Protein AF-A0AAI9R774-F1 (afdb_monomer)

Nearest PDB structures (foldseek):
  4rgy-assembly1_B-2  TM=3.260E-01  e=3.458E+00  uncultured bacterium FLS12
  4rgy-assembly1_A-2  TM=2.760E-01  e=2.677E+00  uncultured bacterium FLS12
  7pit-assembly1_9  TM=3.285E-01  e=6.553E+00  Mycoplasmoides pneumoniae M129

Sequence (163 aa):
MNLLRSKVPSTPSSSDDDDVSGKSRGSVTRPKRRRSKPLKVSNQIPPSRREEIEKALEGNHGTPARWSRKDGPKYHRFLRKRISPGTIRQLEYDLIDVEIGESWPIPITVVHGARPGPVVTLLGAIHGNELVGPLALTYLSGPNFIGEDKAIDPAAMAGTIRI

Foldseek 3Di:
DDDDDDDDDDDDDDYDDDDDDDDDDDDDDDDPPPPPPDDPDVPDDDPVVVVVVVVVVVPDDPDDPQQDQVVFFDWDADPNDTDDQQDKDKDWDFPDDDPDDDTDTDIKIKQHARGADEEEEADDPPDVPRVPRVVVVVVCPDPQAEDPPHVRGRDPDHGMYMD

Secondary structure (DSSP, 8-state):
---------PPP-------------PPP--------PPP--TTPPPHHHHHHHHHHHHT---S-GGGSGGG----EEETTEEE-TTEEEEEEEESS--SSS---EEEEEEEE-SEEEEEEE----SSTT-THHHHHHHHHTSTTTBSTTSTB-TTT-EEEEE-

pLDDT: mean 78.33, std 21.51, range [31.25, 97.5]

Mean predicted aligned error: 16.09 Å

Structure (mmCIF, N/CA/C/O backbone):
data_AF-A0AAI9R774-F1
#
_entry.id   AF-A0AAI9R774-F1
#
loop_
_atom_site.group_PDB
_atom_site.id
_atom_site.type_symbol
_atom_site.label_atom_id
_atom_site.label_alt_id
_atom_site.label_comp_id
_atom_site.label_asym_id
_atom_site.label_entity_id
_atom_site.label_seq_id
_atom_site.pdbx_PDB_ins_code
_atom_site.Cartn_x
_atom_site.Cartn_y
_atom_site.Cartn_z
_atom_site.occupancy
_atom_site.B_iso_or_equiv
_atom_site.auth_seq_id
_atom_site.auth_comp_id
_atom_site.auth_asym_id
_atom_site.auth_atom_id
_atom_site.pdbx_PDB_model_num
ATOM 1 N N . MET A 1 1 ? 18.203 24.285 64.310 1.00 38.59 1 MET A N 1
ATOM 2 C CA . MET A 1 1 ? 19.260 25.200 63.817 1.00 38.59 1 MET A CA 1
ATOM 3 C C . MET A 1 1 ? 18.640 26.570 63.572 1.00 38.59 1 MET A C 1
ATOM 5 O O . MET A 1 1 ? 17.432 26.637 63.391 1.00 38.59 1 MET A O 1
ATOM 9 N N . ASN A 1 2 ? 19.442 27.633 63.596 1.00 34.97 2 ASN A N 1
ATOM 10 C CA . ASN A 1 2 ? 19.062 28.999 63.198 1.00 34.97 2 ASN A CA 1
ATOM 11 C C . ASN A 1 2 ? 19.896 29.393 61.949 1.00 34.97 2 ASN A C 1
ATOM 13 O O . ASN A 1 2 ? 20.687 28.550 61.527 1.00 34.97 2 ASN A O 1
ATOM 17 N N . LEU A 1 3 ? 19.792 30.640 61.441 1.00 37.22 3 LEU A N 1
ATOM 18 C CA . LEU A 1 3 ? 20.420 31.191 60.201 1.00 37.22 3 LEU A CA 1
ATOM 19 C C . LEU A 1 3 ? 19.576 30.926 58.922 1.00 37.22 3 LEU A C 1
ATOM 21 O O . LEU A 1 3 ? 19.126 29.804 58.733 1.00 37.22 3 LEU A O 1
ATOM 25 N N . LEU A 1 4 ? 19.309 31.873 58.000 1.00 40.25 4 LEU A N 1
ATOM 26 C CA . LEU A 1 4 ? 19.686 33.298 57.867 1.00 40.25 4 LEU A CA 1
ATOM 27 C C . LEU A 1 4 ? 18.579 34.151 57.187 1.00 40.25 4 LEU A C 1
ATOM 29 O O . LEU A 1 4 ? 17.844 33.670 56.332 1.00 40.25 4 LEU A O 1
ATOM 33 N N . ARG A 1 5 ? 18.555 35.446 57.558 1.00 38.38 5 ARG A N 1
ATOM 34 C CA . ARG A 1 5 ? 18.303 36.682 56.758 1.00 38.38 5 ARG A CA 1
ATOM 35 C C . ARG A 1 5 ? 18.044 36.523 55.235 1.00 38.38 5 ARG A C 1
ATOM 37 O O . ARG A 1 5 ? 18.720 35.754 54.573 1.00 38.38 5 ARG A O 1
ATOM 44 N N . SER A 1 6 ? 17.253 37.389 54.582 1.00 34.50 6 SER A N 1
ATOM 45 C CA . SER A 1 6 ? 17.319 38.868 54.675 1.00 34.50 6 SER A CA 1
ATOM 46 C C . SER A 1 6 ? 16.030 39.617 54.239 1.00 34.50 6 SER A C 1
ATOM 48 O O . SER A 1 6 ? 14.984 39.008 54.044 1.00 34.50 6 SER A O 1
ATOM 50 N N . LYS A 1 7 ? 16.097 40.959 54.152 1.00 40.38 7 LYS A N 1
ATOM 51 C CA . LYS A 1 7 ? 14.988 41.909 53.914 1.00 40.38 7 LYS A CA 1
ATOM 52 C C . LYS A 1 7 ? 15.353 42.862 52.764 1.00 40.38 7 LYS A C 1
ATOM 54 O O . LYS A 1 7 ? 16.491 43.318 52.707 1.00 40.38 7 LYS A O 1
ATOM 59 N N . VAL A 1 8 ? 14.385 43.209 51.915 1.00 42.25 8 VAL A N 1
ATOM 60 C CA . VAL A 1 8 ? 14.486 44.203 50.819 1.00 42.25 8 VAL A CA 1
ATOM 61 C C . VAL A 1 8 ? 13.280 45.172 50.876 1.00 42.25 8 VAL A C 1
ATOM 63 O O . VAL A 1 8 ? 12.333 44.878 51.611 1.00 42.25 8 VAL A O 1
ATOM 66 N N . PRO A 1 9 ? 13.356 46.391 50.296 1.00 41.78 9 PRO A N 1
ATOM 67 C CA . PRO A 1 9 ? 13.099 47.572 51.126 1.00 41.78 9 PRO A CA 1
ATOM 68 C C . PRO A 1 9 ? 11.899 48.445 50.725 1.00 41.78 9 PRO A C 1
ATOM 70 O O . PRO A 1 9 ? 11.406 48.416 49.603 1.00 41.78 9 PRO A O 1
ATOM 73 N N . SER A 1 10 ? 11.488 49.285 51.676 1.00 34.09 10 SER A N 1
ATOM 74 C CA . SER A 1 10 ? 10.583 50.426 51.504 1.00 34.09 10 SER A CA 1
ATOM 75 C C . SER A 1 10 ? 11.321 51.663 50.980 1.00 34.09 10 SER A C 1
ATOM 77 O O . SER A 1 10 ? 12.446 51.927 51.409 1.00 34.09 10 SER A O 1
ATOM 79 N N . THR A 1 11 ? 10.672 52.463 50.134 1.00 41.81 11 THR A N 1
ATOM 80 C CA . THR A 1 11 ? 11.164 53.782 49.695 1.00 41.81 11 THR A CA 1
ATOM 81 C C . THR A 1 11 ? 10.803 54.915 50.687 1.00 41.81 11 THR A C 1
ATOM 83 O O . THR A 1 11 ? 9.788 54.789 51.374 1.00 41.81 11 THR A O 1
ATOM 86 N N . PRO A 1 12 ? 11.587 56.015 50.759 1.00 41.91 12 PRO A N 1
ATOM 87 C CA . PRO A 1 12 ? 11.268 57.254 51.513 1.00 41.91 12 PRO A CA 1
ATOM 88 C C . PRO A 1 12 ? 10.061 57.997 50.868 1.00 41.91 12 PRO A C 1
ATOM 90 O O . PRO A 1 12 ? 9.741 57.695 49.720 1.00 41.91 12 PRO A O 1
ATOM 93 N N . SER A 1 13 ? 9.234 58.851 51.502 1.00 31.27 13 SER A N 1
ATOM 94 C CA . SER A 1 13 ? 9.444 60.075 52.326 1.00 31.27 13 SER A CA 1
ATOM 95 C C . SER A 1 13 ? 10.224 61.193 51.601 1.00 31.27 13 SER A C 1
ATOM 97 O O . SER A 1 13 ? 11.224 60.893 50.964 1.00 31.27 13 SER A O 1
ATOM 99 N N . SER A 1 14 ? 9.874 62.483 51.658 1.00 33.69 14 SER A N 1
ATOM 100 C CA . SER A 1 14 ? 8.844 63.239 52.407 1.00 33.69 14 SER A CA 1
ATOM 101 C C . SER A 1 14 ? 8.349 64.426 51.524 1.00 33.69 14 SER A C 1
ATOM 103 O O . SER A 1 14 ? 9.023 64.744 50.550 1.00 33.69 14 SER A O 1
ATOM 105 N N . SER A 1 15 ? 7.084 64.865 51.616 1.00 33.03 15 SER A N 1
ATOM 106 C CA . SER A 1 15 ? 6.576 66.042 52.373 1.00 33.03 15 SER A CA 1
ATOM 107 C C . SER A 1 15 ? 6.692 67.399 51.627 1.00 33.03 15 SER A C 1
ATOM 109 O O . SER A 1 15 ? 7.508 67.495 50.712 1.00 33.03 15 SER A O 1
ATOM 111 N N . ASP A 1 16 ? 5.862 68.420 51.906 1.00 33.62 16 ASP A N 1
ATOM 112 C CA . ASP A 1 16 ? 4.742 68.507 52.875 1.00 33.62 16 ASP A CA 1
ATOM 113 C C . ASP A 1 16 ? 3.345 68.476 52.180 1.00 33.62 16 ASP A C 1
ATOM 115 O O . ASP A 1 16 ? 2.988 67.375 51.752 1.00 33.62 16 ASP A O 1
ATOM 119 N N . ASP A 1 17 ? 2.461 69.481 52.008 1.00 34.50 17 ASP A N 1
ATOM 120 C CA . ASP A 1 17 ? 2.357 70.910 52.392 1.00 34.50 17 ASP A CA 1
ATOM 121 C C . ASP A 1 17 ? 0.844 71.337 52.438 1.00 34.50 17 ASP A C 1
ATOM 123 O O . ASP A 1 17 ? 0.074 70.916 51.574 1.00 34.50 17 ASP A O 1
ATOM 127 N N . ASP A 1 18 ? 0.449 72.204 53.392 1.00 34.03 18 ASP A N 1
ATOM 128 C CA . ASP A 1 18 ? -0.774 73.063 53.496 1.00 34.03 18 ASP A CA 1
ATOM 129 C C . ASP A 1 18 ? -2.248 72.524 53.466 1.00 34.03 18 ASP A C 1
ATOM 131 O O . ASP A 1 18 ? -2.554 71.369 53.176 1.00 34.03 18 ASP A O 1
ATOM 135 N N . ASP A 1 19 ? -3.181 73.401 53.893 1.00 33.06 19 ASP A N 1
ATOM 136 C CA . ASP A 1 19 ? -4.496 73.114 54.527 1.00 33.06 19 ASP A CA 1
ATOM 137 C C . ASP A 1 19 ? -5.728 73.730 53.776 1.00 33.06 19 ASP A C 1
ATOM 139 O O . ASP A 1 19 ? -5.609 74.290 52.687 1.00 33.06 19 ASP A O 1
ATOM 143 N N . VAL A 1 20 ? -6.914 73.691 54.414 1.00 35.03 20 VAL A N 1
ATOM 144 C CA . VAL A 1 20 ? -8.174 74.453 54.211 1.00 35.03 20 VAL A CA 1
ATOM 145 C C . VAL A 1 20 ? -9.394 73.672 53.678 1.00 35.03 20 VAL A C 1
ATOM 147 O O . VAL A 1 20 ? -9.407 73.006 52.646 1.00 35.03 20 VAL A O 1
ATOM 150 N N . SER A 1 21 ? -10.502 73.830 54.413 1.00 31.25 21 SER A N 1
ATOM 151 C CA . SER A 1 21 ? -11.830 73.232 54.203 1.00 31.25 21 SER A CA 1
ATOM 152 C C . SER A 1 21 ? -12.614 73.755 52.983 1.00 31.25 21 SER A C 1
ATOM 154 O O . SER A 1 21 ? -12.573 74.952 52.700 1.00 31.25 21 SER A O 1
ATOM 156 N N . GLY A 1 22 ? -13.496 72.939 52.378 1.00 31.97 22 GLY A N 1
ATOM 157 C CA . GLY A 1 22 ? -14.449 73.451 51.372 1.00 31.97 22 GLY A CA 1
ATOM 158 C C . GLY A 1 22 ? -15.584 72.514 50.920 1.00 31.97 22 GLY A C 1
ATOM 159 O O . GLY A 1 22 ? -15.380 71.581 50.154 1.00 31.97 22 GLY A O 1
ATOM 160 N N . LYS A 1 23 ? -16.819 72.824 51.334 1.00 33.59 23 LYS A N 1
ATOM 161 C CA . LYS A 1 23 ? -18.103 72.205 50.931 1.00 33.59 23 LYS A CA 1
ATOM 162 C C . LYS A 1 23 ? -18.274 71.851 49.432 1.00 33.59 23 LYS A C 1
ATOM 164 O O . LYS A 1 23 ? -18.269 72.725 48.573 1.00 33.59 23 LYS A O 1
ATOM 169 N N . SER A 1 24 ? -18.658 70.593 49.187 1.00 41.69 24 SER A N 1
ATOM 170 C CA . SER A 1 24 ? -19.701 70.126 48.243 1.00 41.69 24 SER A CA 1
ATOM 171 C C . SER A 1 24 ? -19.893 70.806 46.868 1.00 41.69 24 SER A C 1
ATOM 173 O O . SER A 1 24 ? -20.444 71.904 46.779 1.00 41.69 24 SER A O 1
ATOM 175 N N . ARG A 1 25 ? -19.708 70.030 45.789 1.00 36.28 25 ARG A N 1
ATOM 176 C CA . ARG A 1 25 ? -20.475 70.121 44.523 1.00 36.28 25 ARG A CA 1
ATOM 177 C C . ARG A 1 25 ? -20.615 68.720 43.909 1.00 36.28 25 ARG A C 1
ATOM 179 O O . ARG A 1 25 ? -19.686 67.923 43.977 1.00 36.28 25 ARG A O 1
ATOM 186 N N . GLY A 1 26 ? -21.800 68.394 43.389 1.00 44.69 26 GLY A N 1
ATOM 187 C CA . GLY A 1 26 ? -22.157 67.026 42.989 1.00 44.69 26 GLY A CA 1
ATOM 188 C C . GLY A 1 26 ? -21.531 66.577 41.666 1.00 44.69 26 GLY A C 1
ATOM 189 O O . GLY A 1 26 ? -21.509 67.332 40.695 1.00 44.69 26 GLY A O 1
ATOM 190 N N . SER A 1 27 ? -21.067 65.326 41.602 1.00 40.66 27 SER A N 1
ATOM 191 C CA . SER A 1 27 ? -20.546 64.706 40.381 1.00 40.66 27 SER A CA 1
ATOM 192 C C . SER A 1 27 ? -21.654 63.970 39.616 1.00 40.66 27 SER A C 1
ATOM 194 O O . SER A 1 27 ? -22.273 63.028 40.109 1.00 40.66 27 SER A O 1
ATOM 196 N N . VAL A 1 28 ? -21.916 64.399 38.377 1.00 47.16 28 VAL A N 1
ATOM 197 C CA . VAL A 1 28 ? -22.966 63.811 37.529 1.00 47.16 28 VAL A CA 1
ATOM 198 C C . VAL A 1 28 ? -22.573 62.393 37.101 1.00 47.16 28 VAL A C 1
ATOM 200 O O . VAL A 1 28 ? -21.574 62.183 36.407 1.00 47.16 28 VAL A O 1
ATOM 203 N N . THR A 1 29 ? -23.384 61.406 37.476 1.00 54.59 29 THR A N 1
ATOM 204 C CA . THR A 1 29 ? -23.160 59.980 37.202 1.00 54.59 29 THR A CA 1
ATOM 205 C C . THR A 1 29 ? -23.384 59.629 35.727 1.00 54.59 29 THR A C 1
ATOM 207 O O . THR A 1 29 ? -24.429 59.117 35.331 1.00 54.59 29 THR A O 1
ATOM 210 N N . ARG A 1 30 ? -22.367 59.850 34.880 1.00 57.62 30 ARG A N 1
ATOM 211 C CA . ARG A 1 30 ?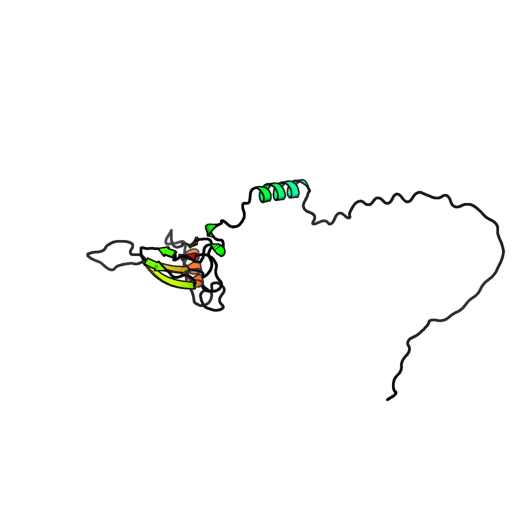 -22.366 59.360 33.486 1.00 57.62 30 ARG A CA 1
ATOM 212 C C . ARG A 1 30 ? -22.524 57.825 33.475 1.00 57.62 30 ARG A C 1
ATOM 214 O O . ARG A 1 30 ? -21.622 57.135 33.961 1.00 57.62 30 ARG A O 1
ATOM 221 N N . PRO A 1 31 ? -23.598 57.255 32.894 1.00 52.91 31 PRO A N 1
ATOM 222 C CA . PRO A 1 31 ? -23.783 55.809 32.869 1.00 52.91 31 PRO A CA 1
ATOM 223 C C . PRO A 1 31 ? -22.711 55.152 31.990 1.00 52.91 31 PRO A C 1
ATOM 225 O O . PRO A 1 31 ? -22.645 55.379 30.778 1.00 52.91 31 PRO A O 1
ATOM 228 N N . LYS A 1 32 ? -21.862 54.311 32.596 1.00 58.31 32 LYS A N 1
ATOM 229 C CA . LYS A 1 32 ? -20.832 53.536 31.887 1.00 58.31 32 LYS A CA 1
ATOM 230 C C . LYS A 1 32 ? -21.495 52.506 30.963 1.00 58.31 32 LYS A C 1
ATOM 232 O O . LYS A 1 32 ? -21.692 51.357 31.355 1.00 58.31 32 LYS A O 1
ATOM 237 N N . ARG A 1 33 ? -21.796 52.887 29.713 1.00 59.09 33 ARG A N 1
ATOM 238 C CA . ARG A 1 33 ? -22.199 51.953 28.641 1.00 59.09 33 ARG A CA 1
ATOM 239 C C . ARG A 1 33 ? -21.046 50.980 28.358 1.00 59.09 33 ARG A C 1
ATOM 241 O O . ARG A 1 33 ? -20.248 51.215 27.452 1.00 59.09 33 ARG A O 1
ATOM 248 N N . ARG A 1 34 ? -20.965 49.880 29.119 1.00 61.25 34 ARG A N 1
ATOM 249 C CA . ARG A 1 34 ? -20.076 48.739 28.849 1.00 61.25 34 ARG A CA 1
ATOM 250 C C . ARG A 1 34 ? -20.490 48.112 27.515 1.00 61.25 34 ARG A C 1
ATOM 252 O O . ARG A 1 34 ? -21.283 47.179 27.476 1.00 61.25 34 ARG A O 1
ATOM 259 N N . ARG A 1 35 ? -19.968 48.640 26.405 1.00 61.16 35 ARG A N 1
ATOM 260 C CA . ARG A 1 35 ? -20.062 48.010 25.083 1.00 61.16 35 ARG A CA 1
ATOM 261 C C . ARG A 1 35 ? -19.166 46.772 25.082 1.00 61.16 35 ARG A C 1
ATOM 263 O O . ARG A 1 35 ? -18.051 46.819 24.577 1.00 61.16 35 ARG A O 1
ATOM 270 N N . SER A 1 36 ? -19.668 45.672 25.636 1.00 62.31 36 SER A N 1
ATOM 271 C CA . SER A 1 36 ? -19.071 44.335 25.569 1.00 62.31 36 SER A CA 1
ATOM 272 C C . SER A 1 36 ? -19.175 43.754 24.153 1.00 62.31 36 SER A C 1
ATOM 274 O O . SER A 1 36 ? -19.761 42.696 23.937 1.00 62.31 36 SER A O 1
ATOM 276 N N . LYS A 1 37 ? -18.629 44.468 23.163 1.00 64.06 37 LYS A N 1
ATOM 277 C CA . LYS A 1 37 ? -18.315 43.867 21.869 1.00 64.06 37 LYS A CA 1
ATOM 278 C C . LYS A 1 37 ? -17.073 42.995 22.090 1.00 64.06 37 LYS A C 1
ATOM 280 O O . LYS A 1 37 ? -16.081 43.538 22.581 1.00 64.06 37 LYS A O 1
ATOM 285 N N . PRO A 1 38 ? -17.107 41.686 21.785 1.00 67.50 38 PRO A N 1
ATOM 286 C CA . PRO A 1 38 ? -15.919 40.852 21.907 1.00 67.50 38 PRO A CA 1
ATOM 287 C C . PRO A 1 38 ? -14.807 41.410 21.014 1.00 67.50 38 PRO A C 1
ATOM 289 O O . PRO A 1 38 ? -15.073 41.936 19.928 1.00 67.50 38 PRO A O 1
ATOM 292 N N . LEU A 1 39 ? -13.564 41.320 21.489 1.00 66.31 39 LEU A N 1
ATOM 293 C CA . LEU A 1 39 ? -12.395 41.762 20.734 1.00 66.31 39 LEU A CA 1
ATOM 294 C C . LEU A 1 39 ? -12.335 41.000 19.404 1.00 66.31 39 LEU A C 1
ATOM 296 O O . LEU A 1 39 ? -12.321 39.768 19.386 1.00 66.31 39 LEU A O 1
ATOM 300 N N . LYS A 1 40 ? -12.300 41.738 18.288 1.00 62.38 40 LYS A N 1
ATOM 301 C CA . LYS A 1 40 ? -12.081 41.162 16.958 1.00 62.38 40 LYS A CA 1
ATOM 302 C C . LYS A 1 40 ? -10.635 40.680 16.855 1.00 62.38 40 LYS A C 1
ATOM 304 O O . LYS A 1 40 ? -9.762 41.423 16.420 1.00 62.38 40 LYS A O 1
ATOM 309 N N . VAL A 1 41 ? -10.392 39.435 17.252 1.00 71.25 41 VAL A N 1
ATOM 310 C CA . VAL A 1 41 ? -9.146 38.733 16.928 1.00 71.25 41 VAL A CA 1
ATOM 311 C C . VAL A 1 41 ? -9.117 38.532 15.411 1.00 71.25 41 VAL A C 1
ATOM 313 O O . VAL A 1 41 ? -10.051 37.955 14.853 1.00 71.25 41 VAL A O 1
ATOM 316 N N . SER A 1 42 ? -8.065 39.020 14.751 1.00 59.38 42 SER A N 1
ATOM 317 C CA . SER A 1 42 ? -7.906 39.034 13.284 1.00 59.38 42 SER A CA 1
ATOM 318 C C . SER A 1 42 ? -8.088 37.665 12.628 1.00 59.38 42 SER A C 1
ATOM 320 O O . SER A 1 42 ? -8.565 37.576 11.503 1.00 59.38 42 SER A O 1
ATOM 322 N N . ASN A 1 43 ? -7.742 36.604 13.355 1.00 71.69 43 ASN A N 1
ATOM 323 C CA . ASN A 1 43 ? -7.691 35.235 12.853 1.00 71.69 43 ASN A CA 1
ATOM 324 C C . ASN A 1 43 ? -9.018 34.473 13.070 1.00 71.69 43 ASN A C 1
ATOM 326 O O . ASN A 1 43 ? -9.060 33.254 12.923 1.00 71.69 43 ASN A O 1
ATOM 330 N N . GLN A 1 44 ? -10.107 35.154 13.452 1.00 74.31 44 GLN A N 1
ATOM 331 C CA . GLN A 1 44 ? -11.421 34.516 13.549 1.00 74.31 44 GLN A CA 1
ATOM 332 C C . GLN A 1 44 ? -12.013 34.227 12.166 1.00 74.31 44 GLN A C 1
ATOM 334 O O . GLN A 1 44 ? -12.285 35.140 11.389 1.00 74.31 44 GLN A O 1
ATOM 339 N N . ILE A 1 45 ? -12.323 32.952 11.924 1.00 80.00 45 ILE A N 1
ATOM 340 C CA . ILE A 1 45 ? -13.109 32.491 10.772 1.00 80.00 45 ILE A CA 1
ATOM 341 C C . ILE A 1 45 ? -14.437 33.287 10.706 1.00 80.00 45 ILE A C 1
ATOM 343 O O . ILE A 1 45 ? -15.113 33.388 11.741 1.00 80.00 45 ILE A O 1
ATOM 347 N N . PRO A 1 46 ? -14.828 33.861 9.547 1.00 85.94 46 PRO A N 1
ATOM 348 C CA . PRO A 1 46 ? -16.110 34.557 9.371 1.00 85.94 46 PRO A CA 1
ATOM 349 C C . PRO A 1 46 ? -17.322 33.661 9.682 1.00 85.94 46 PRO A C 1
ATOM 351 O O . PRO A 1 46 ? -17.219 32.454 9.479 1.00 85.94 46 PRO A O 1
ATOM 354 N N . PRO A 1 47 ? -18.467 34.207 10.140 1.00 82.88 47 PRO A N 1
ATOM 355 C CA . PRO A 1 47 ? -19.626 33.406 10.559 1.00 82.88 47 PRO A CA 1
ATOM 356 C C . PRO A 1 47 ? -20.143 32.470 9.457 1.00 82.88 47 PRO A C 1
ATOM 358 O O . PRO A 1 47 ? -20.234 31.273 9.697 1.00 82.88 47 PRO A O 1
ATOM 361 N N . SER A 1 48 ? -20.299 32.964 8.225 1.00 84.06 48 SER A N 1
ATOM 362 C CA . SER A 1 48 ? -20.701 32.153 7.064 1.00 84.06 48 SER A CA 1
ATOM 363 C C . SER A 1 48 ? -19.788 30.949 6.806 1.00 84.06 48 SER A C 1
ATOM 365 O O . SER A 1 48 ? -20.257 29.878 6.441 1.00 84.06 48 SER A O 1
ATOM 367 N N . ARG A 1 49 ? -18.478 31.090 7.047 1.00 82.94 49 ARG A N 1
ATOM 368 C CA . ARG A 1 49 ? -17.513 29.988 6.917 1.00 82.94 49 ARG A CA 1
ATOM 369 C C . ARG A 1 49 ? -17.528 29.039 8.124 1.00 82.94 49 ARG A C 1
ATOM 371 O O . ARG A 1 49 ? -17.036 27.924 8.016 1.00 82.94 49 ARG A O 1
ATOM 378 N N . ARG A 1 50 ? -18.092 29.440 9.270 1.00 84.81 50 ARG A N 1
ATOM 379 C CA . ARG A 1 50 ? -18.395 28.513 10.378 1.00 84.81 50 ARG A CA 1
ATOM 380 C C . ARG A 1 50 ? -19.628 27.685 10.041 1.00 84.81 50 ARG A C 1
ATOM 382 O O . ARG A 1 50 ? -19.545 26.473 10.133 1.00 84.81 50 ARG A O 1
ATOM 389 N N . GLU A 1 51 ? -20.692 28.330 9.566 1.00 86.25 51 GLU A N 1
ATOM 390 C CA . GLU A 1 51 ? -21.929 27.684 9.097 1.00 86.25 51 GLU A CA 1
ATOM 391 C C . GLU A 1 51 ? -21.642 26.671 7.967 1.00 86.25 51 GLU A C 1
ATOM 393 O O . GLU A 1 51 ? -22.162 25.559 7.972 1.00 86.25 51 GLU A O 1
ATOM 398 N N . GLU A 1 52 ? -20.745 27.012 7.034 1.00 85.56 52 GLU A N 1
ATOM 399 C CA . GLU A 1 52 ? -20.248 26.109 5.985 1.00 85.56 52 GLU A CA 1
ATOM 400 C C . GLU A 1 52 ? -19.491 24.891 6.550 1.00 85.56 52 GLU A C 1
ATOM 402 O O . GLU A 1 52 ? -19.747 23.760 6.136 1.00 85.56 52 GLU A O 1
ATOM 407 N N . ILE A 1 53 ? -18.586 25.100 7.517 1.00 80.94 53 ILE A N 1
ATOM 408 C CA . ILE A 1 53 ? -17.825 24.023 8.176 1.00 80.94 53 ILE A CA 1
ATOM 409 C C . ILE A 1 53 ? -18.742 23.127 9.021 1.00 80.94 53 ILE A C 1
ATOM 411 O O . ILE A 1 53 ? -18.576 21.911 9.015 1.00 80.94 53 ILE A O 1
ATOM 415 N N . GLU A 1 54 ? -19.707 23.709 9.729 1.00 83.44 54 GLU A N 1
ATOM 416 C CA . GLU A 1 54 ? -20.681 23.009 10.570 1.00 83.44 54 GLU A CA 1
ATOM 417 C C . GLU A 1 54 ? -21.579 22.109 9.712 1.00 83.44 54 GLU A C 1
ATOM 419 O O . GLU A 1 54 ? -21.607 20.897 9.917 1.00 83.44 54 GLU A O 1
ATOM 424 N N . LYS A 1 55 ? -22.165 22.656 8.640 1.00 87.06 55 LYS A N 1
ATOM 425 C CA . LYS A 1 55 ? -22.950 21.899 7.652 1.00 87.06 55 LYS A CA 1
ATOM 426 C C . LYS A 1 55 ? -22.145 20.799 6.944 1.00 87.06 55 LYS A C 1
ATOM 428 O O . LYS A 1 55 ? -22.680 19.737 6.630 1.00 87.06 55 LYS A O 1
ATOM 433 N N . ALA A 1 56 ? -20.856 21.028 6.6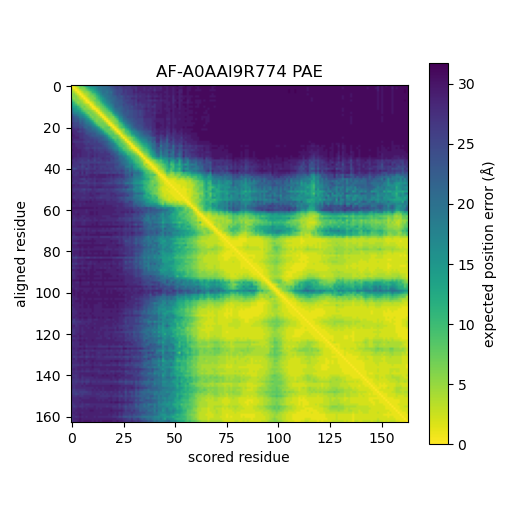79 1.00 79.31 56 ALA A N 1
ATOM 434 C CA . ALA A 1 56 ? -19.970 20.001 6.127 1.00 79.31 56 ALA A CA 1
ATOM 435 C C . ALA A 1 56 ? -19.639 18.894 7.150 1.00 79.31 56 ALA A C 1
ATOM 437 O O . ALA A 1 56 ? -19.460 17.736 6.770 1.00 79.31 56 ALA A O 1
ATOM 438 N N . LEU A 1 57 ? -19.585 19.231 8.443 1.00 76.25 57 LEU A N 1
ATOM 439 C CA . LEU A 1 57 ? -19.334 18.290 9.533 1.00 76.25 57 LEU A CA 1
ATOM 440 C C . LEU A 1 57 ? -20.564 17.420 9.842 1.00 76.25 57 LEU A C 1
ATOM 442 O O . LEU A 1 57 ? -20.399 16.225 10.077 1.00 76.25 57 LEU A O 1
ATOM 446 N N . GLU A 1 58 ? -21.779 17.976 9.772 1.00 78.44 58 GLU A N 1
ATOM 447 C CA . GLU A 1 58 ? -23.050 17.242 9.930 1.00 78.44 58 GLU A CA 1
ATOM 448 C C . GLU A 1 58 ? -23.178 16.061 8.951 1.00 78.44 58 GLU A C 1
ATOM 450 O O . GLU A 1 58 ? -23.636 14.979 9.322 1.00 78.44 58 GLU A O 1
ATOM 455 N N . GLY A 1 59 ? -22.736 16.247 7.703 1.00 68.81 59 GLY A N 1
ATOM 456 C CA . GLY A 1 59 ? -22.735 15.195 6.682 1.00 68.81 59 GLY A CA 1
ATOM 457 C C . GLY A 1 59 ? -21.641 14.134 6.862 1.00 68.81 59 GLY A C 1
ATOM 458 O O . GLY A 1 59 ? -21.729 13.058 6.271 1.00 68.81 59 GLY A O 1
ATOM 459 N N . ASN A 1 60 ? -20.609 14.397 7.668 1.00 66.62 60 ASN A N 1
ATOM 460 C CA . ASN A 1 60 ? -19.443 13.526 7.769 1.00 66.62 60 ASN A CA 1
ATOM 461 C C . ASN A 1 60 ? -19.661 12.391 8.782 1.00 66.62 60 ASN A C 1
ATOM 463 O O . ASN A 1 60 ? -19.252 12.465 9.945 1.00 66.62 60 ASN A O 1
ATOM 467 N N . HIS A 1 61 ? -20.278 11.305 8.312 1.00 63.31 61 HIS A N 1
ATOM 468 C CA . HIS A 1 61 ? -20.422 10.063 9.071 1.00 63.31 61 HIS A CA 1
ATOM 469 C C . HIS A 1 61 ? -19.060 9.608 9.6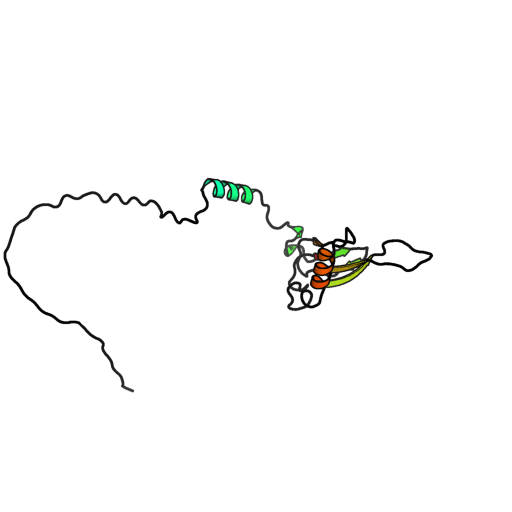30 1.00 63.31 61 HIS A C 1
ATOM 471 O O . HIS A 1 61 ? -18.078 9.495 8.893 1.00 63.31 61 HIS A O 1
ATOM 477 N N . GLY A 1 62 ? -18.997 9.338 10.938 1.00 73.75 62 GLY A N 1
ATOM 478 C CA . GLY A 1 62 ? -17.760 8.918 11.603 1.00 73.75 62 GLY A CA 1
ATOM 479 C C . GLY A 1 62 ? -17.202 7.586 11.082 1.00 73.75 62 GLY A C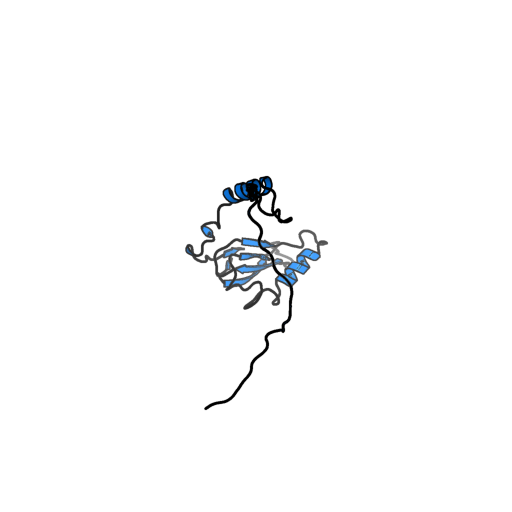 1
ATOM 480 O O . GLY A 1 62 ? -17.870 6.861 10.345 1.00 73.75 62 GLY A O 1
ATOM 481 N N . THR A 1 63 ? -15.973 7.255 11.501 1.00 77.00 63 THR A N 1
ATOM 482 C CA . THR A 1 63 ? -15.210 6.059 11.093 1.00 77.00 63 THR A CA 1
ATOM 483 C C . THR A 1 63 ? -16.104 4.829 10.852 1.00 77.00 63 THR A C 1
ATOM 485 O O . THR A 1 63 ? -16.654 4.296 11.821 1.00 77.00 63 THR A O 1
ATOM 488 N N . PRO A 1 64 ? -16.241 4.355 9.593 1.00 84.00 64 PRO A N 1
ATOM 489 C CA . PRO A 1 64 ? -17.121 3.250 9.225 1.00 84.00 64 PRO A CA 1
ATOM 490 C C . PRO A 1 64 ? -17.015 2.040 10.154 1.00 84.00 64 PRO A C 1
ATOM 492 O O . PRO A 1 64 ? -15.914 1.628 10.514 1.00 84.00 64 PRO A O 1
ATOM 495 N N . ALA A 1 65 ? -18.148 1.413 10.487 1.00 82.88 65 ALA A N 1
ATOM 496 C CA . ALA A 1 65 ? -18.211 0.334 11.481 1.00 82.88 65 ALA A CA 1
ATOM 497 C C . ALA A 1 65 ? -17.228 -0.828 11.211 1.00 82.88 65 ALA A C 1
ATOM 499 O O . ALA A 1 65 ? -16.619 -1.338 12.148 1.00 82.88 65 ALA A O 1
ATOM 500 N N . ARG A 1 66 ? -16.984 -1.167 9.934 1.00 81.44 66 ARG A N 1
ATOM 501 C CA . ARG A 1 66 ? -15.979 -2.157 9.476 1.00 81.44 66 ARG A CA 1
ATOM 502 C C . ARG A 1 66 ? -14.511 -1.809 9.790 1.00 81.44 66 ARG A C 1
ATOM 504 O O . ARG A 1 66 ? -13.625 -2.634 9.595 1.00 81.44 66 ARG A O 1
ATOM 511 N N . TRP A 1 67 ? -14.233 -0.572 10.196 1.00 86.06 67 TRP A N 1
ATOM 512 C CA . TRP A 1 67 ? -12.925 -0.082 10.649 1.00 86.06 67 TRP A CA 1
ATOM 513 C C . TRP A 1 67 ? -12.899 0.134 12.173 1.00 86.06 67 TRP A C 1
ATOM 515 O O . TRP A 1 67 ? -11.905 0.603 12.726 1.00 86.06 67 TRP A O 1
ATOM 525 N N . SER A 1 68 ? -13.979 -0.219 12.879 1.00 84.19 68 SER A N 1
ATOM 526 C CA . SER A 1 68 ? -14.013 -0.217 14.338 1.00 84.19 68 SER A CA 1
ATOM 527 C C . SER A 1 68 ? -13.163 -1.351 14.901 1.00 84.19 68 SER A C 1
ATOM 529 O O . SER A 1 68 ? -13.226 -2.487 14.434 1.00 84.19 68 SER A O 1
ATOM 531 N N . ARG A 1 69 ? -12.432 -1.076 15.989 1.00 83.44 69 ARG A N 1
ATOM 532 C CA . ARG A 1 69 ? -11.647 -2.095 16.710 1.00 83.44 69 ARG A CA 1
ATOM 533 C C . ARG A 1 69 ? -12.513 -3.246 17.252 1.00 83.44 69 ARG A C 1
ATOM 535 O O . ARG A 1 69 ? -11.980 -4.322 17.490 1.00 83.44 69 ARG A O 1
ATOM 542 N N . LYS A 1 70 ? -13.829 -3.035 17.417 1.00 82.69 70 LYS A N 1
ATOM 543 C CA . LYS A 1 70 ? -14.794 -4.046 17.896 1.00 82.69 70 LYS A CA 1
ATOM 544 C C . LYS A 1 70 ? -14.931 -5.262 16.972 1.00 82.69 70 LYS A C 1
ATOM 546 O O . LYS A 1 70 ? -15.232 -6.341 17.458 1.00 82.69 70 LYS A O 1
ATOM 551 N N . ASP A 1 71 ? -14.742 -5.078 15.666 1.00 75.06 71 ASP A N 1
ATOM 552 C CA . ASP A 1 71 ? -14.985 -6.111 14.645 1.00 75.06 71 ASP A CA 1
ATOM 553 C C . ASP A 1 71 ? -13.776 -7.058 14.449 1.00 75.06 71 ASP A C 1
ATOM 555 O O . ASP A 1 71 ? -13.845 -8.028 13.697 1.00 75.06 71 ASP A O 1
ATOM 559 N N . GLY A 1 72 ? -12.666 -6.783 15.149 1.00 80.31 72 GLY A N 1
ATOM 560 C CA . GLY A 1 72 ? -11.417 -7.543 15.087 1.00 80.31 72 GLY A CA 1
ATOM 561 C C . GLY A 1 72 ? -10.632 -7.346 13.778 1.00 80.31 72 GLY A C 1
ATOM 562 O O . GLY A 1 72 ? -11.206 -7.030 12.733 1.00 80.31 72 GLY A O 1
ATOM 563 N N . PRO A 1 73 ? -9.298 -7.506 13.792 1.00 84.12 73 PRO A N 1
ATOM 564 C CA . PRO A 1 73 ? -8.512 -7.472 12.568 1.00 84.12 73 PRO A CA 1
ATOM 565 C C . PRO A 1 73 ? -8.731 -8.755 11.749 1.00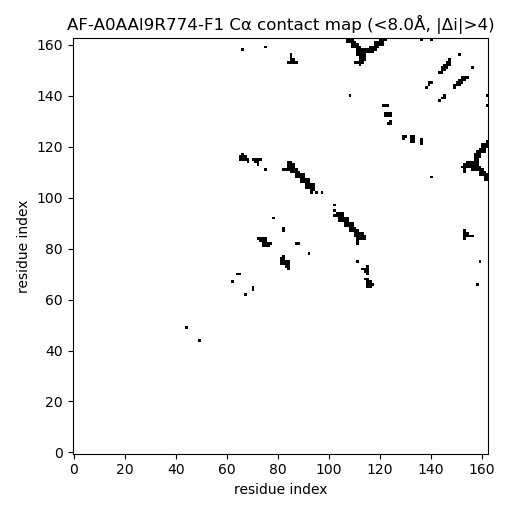 84.12 73 PRO A C 1
ATOM 567 O O . PRO A 1 73 ? -8.610 -9.870 12.253 1.00 84.12 73 PRO A O 1
ATOM 570 N N . LYS A 1 74 ? -9.069 -8.595 10.466 1.00 91.31 74 LYS A N 1
ATOM 571 C CA . LYS A 1 74 ? -9.451 -9.684 9.552 1.00 91.31 74 LYS A CA 1
ATOM 572 C C . LYS A 1 74 ? -8.424 -9.814 8.434 1.00 91.31 74 LYS A C 1
ATOM 574 O O . LYS A 1 74 ? -8.061 -8.803 7.846 1.00 91.31 74 LYS A O 1
ATOM 579 N N . TYR A 1 75 ? -8.026 -11.048 8.110 1.00 95.00 75 TYR A N 1
ATOM 580 C CA . TYR A 1 75 ? -7.065 -11.360 7.044 1.00 95.00 75 TYR A CA 1
ATOM 581 C C . TYR A 1 75 ? -7.341 -10.598 5.742 1.00 95.00 75 TYR A C 1
ATOM 583 O O . TYR A 1 75 ? -8.349 -10.848 5.070 1.00 95.00 75 TYR A O 1
ATOM 591 N N . HIS A 1 76 ? -6.398 -9.751 5.332 1.00 95.94 76 HIS A N 1
ATOM 592 C CA . HIS A 1 76 ? -6.398 -9.170 3.997 1.00 95.94 76 HIS A CA 1
ATOM 593 C C . HIS A 1 76 ? -6.213 -10.271 2.937 1.00 95.94 76 HIS A C 1
ATOM 595 O O . HIS A 1 76 ? -5.422 -11.206 3.106 1.00 95.94 76 HIS A O 1
ATOM 601 N N . ARG A 1 77 ? -6.950 -10.169 1.827 1.00 95.44 77 ARG A N 1
ATOM 602 C CA . ARG A 1 77 ? -6.844 -11.079 0.677 1.00 95.44 77 ARG A CA 1
ATOM 603 C C . ARG A 1 77 ? -6.403 -10.296 -0.551 1.00 95.44 77 ARG A C 1
ATOM 605 O O . ARG A 1 77 ? -7.032 -9.300 -0.901 1.00 95.44 77 ARG A O 1
ATOM 612 N N . PHE A 1 78 ? -5.344 -10.763 -1.203 1.00 95.12 78 PHE A N 1
ATOM 613 C CA . PHE A 1 78 ? -4.790 -10.147 -2.405 1.00 95.12 78 PHE A CA 1
ATOM 614 C C . PHE A 1 78 ? -4.078 -11.215 -3.245 1.00 95.12 78 PHE A C 1
ATOM 616 O O . PHE A 1 78 ? -3.425 -12.091 -2.684 1.00 95.12 78 PHE A O 1
ATOM 623 N N . LEU A 1 79 ? -4.261 -11.197 -4.571 1.00 91.69 79 LEU A N 1
ATOM 624 C CA . LEU A 1 79 ? -3.723 -12.203 -5.509 1.00 91.69 79 LEU A CA 1
ATOM 625 C C . LEU A 1 79 ? -3.921 -13.660 -5.044 1.00 91.69 79 LEU A C 1
ATOM 627 O O . LEU A 1 79 ? -2.985 -14.454 -5.007 1.00 91.69 79 LEU A O 1
ATOM 631 N N . ARG A 1 80 ? -5.148 -13.993 -4.607 1.00 90.62 80 ARG A N 1
ATOM 632 C CA . ARG A 1 80 ? -5.569 -15.284 -4.001 1.00 90.62 80 ARG A CA 1
ATOM 633 C C . ARG A 1 80 ? -4.850 -15.664 -2.686 1.00 90.62 80 ARG A C 1
ATOM 635 O O . ARG A 1 80 ? -5.358 -16.503 -1.943 1.00 90.62 80 ARG A O 1
ATOM 642 N N . LYS A 1 81 ? -3.733 -15.016 -2.353 1.00 94.06 81 LYS A N 1
ATOM 643 C CA . LYS A 1 81 ? -2.934 -15.189 -1.135 1.00 94.06 81 LYS A CA 1
ATOM 644 C C . LYS A 1 81 ? -3.626 -14.481 0.051 1.00 94.06 81 LYS A C 1
ATOM 646 O O . LYS A 1 81 ? -4.324 -13.474 -0.106 1.00 94.06 81 LYS A O 1
ATOM 651 N N . ARG A 1 82 ? -3.473 -15.037 1.259 1.00 95.88 82 ARG A N 1
ATOM 652 C CA . ARG A 1 82 ? -3.926 -14.423 2.526 1.00 95.88 82 ARG A CA 1
ATOM 653 C C . ARG A 1 82 ? -2.748 -13.725 3.202 1.00 95.88 82 ARG A C 1
ATOM 655 O O . ARG A 1 82 ? -1.615 -14.203 3.104 1.00 95.88 82 ARG A O 1
ATOM 662 N N . ILE A 1 83 ? -3.022 -12.624 3.888 1.00 97.00 83 ILE A N 1
ATOM 663 C CA . ILE A 1 83 ? -2.029 -11.820 4.605 1.00 97.00 83 ILE A CA 1
ATOM 664 C C . ILE A 1 83 ? -2.557 -11.601 6.020 1.00 97.00 83 ILE A C 1
ATOM 666 O O . ILE A 1 83 ? -3.728 -11.253 6.199 1.00 97.00 83 ILE A O 1
ATOM 670 N N . SER A 1 84 ? -1.724 -11.877 7.019 1.00 96.75 84 SER A N 1
ATOM 671 C CA . SER A 1 84 ? -2.103 -11.775 8.429 1.00 96.75 84 SER A CA 1
ATOM 672 C C . SER A 1 84 ? -2.084 -10.313 8.885 1.00 96.75 84 SER A C 1
ATOM 674 O O . SER A 1 84 ? -1.236 -9.547 8.420 1.00 96.75 84 SER A O 1
ATOM 676 N N . PRO A 1 85 ? -2.978 -9.892 9.792 1.00 96.69 85 PRO A N 1
ATOM 677 C CA . PRO A 1 85 ? -2.848 -8.592 10.440 1.00 96.69 85 PRO A CA 1
ATOM 678 C C . PRO A 1 85 ? -1.518 -8.482 11.191 1.00 96.69 85 PRO A C 1
ATOM 680 O O . PRO A 1 85 ? -1.067 -9.460 11.783 1.00 96.69 85 PRO A O 1
ATOM 683 N N . GLY A 1 86 ? -0.901 -7.302 11.168 1.00 96.50 86 GLY A N 1
ATOM 684 C CA . GLY A 1 86 ? 0.413 -7.073 11.770 1.00 96.50 86 GLY A CA 1
ATOM 685 C C . GLY A 1 86 ? 1.577 -7.663 10.969 1.00 96.50 86 GLY A C 1
ATOM 686 O O . GLY A 1 86 ? 2.612 -7.955 11.555 1.00 96.50 86 GLY A O 1
ATOM 687 N N . THR A 1 87 ? 1.433 -7.866 9.651 1.00 96.75 87 THR A N 1
ATOM 688 C CA . THR A 1 87 ? 2.509 -8.427 8.809 1.00 96.75 87 THR A CA 1
ATOM 689 C C . THR A 1 87 ? 2.748 -7.635 7.527 1.00 96.75 87 THR A C 1
ATOM 691 O O . THR A 1 87 ? 1.835 -7.031 6.959 1.00 96.75 87 THR A O 1
ATOM 694 N N . ILE A 1 88 ? 3.995 -7.672 7.058 1.00 96.38 88 ILE A N 1
ATOM 695 C CA . ILE A 1 88 ? 4.396 -7.271 5.705 1.00 96.38 88 ILE A CA 1
ATOM 696 C C . ILE A 1 88 ? 4.473 -8.541 4.861 1.00 96.38 88 ILE A C 1
ATOM 698 O O . ILE A 1 88 ? 4.975 -9.566 5.324 1.00 96.38 88 ILE A O 1
ATOM 702 N N . ARG A 1 89 ? 4.005 -8.483 3.615 1.00 95.56 89 ARG A N 1
ATOM 703 C CA . ARG A 1 89 ? 4.195 -9.558 2.643 1.00 95.56 89 ARG A CA 1
ATOM 704 C C . ARG A 1 89 ? 4.533 -8.983 1.273 1.00 95.56 89 ARG A C 1
ATOM 7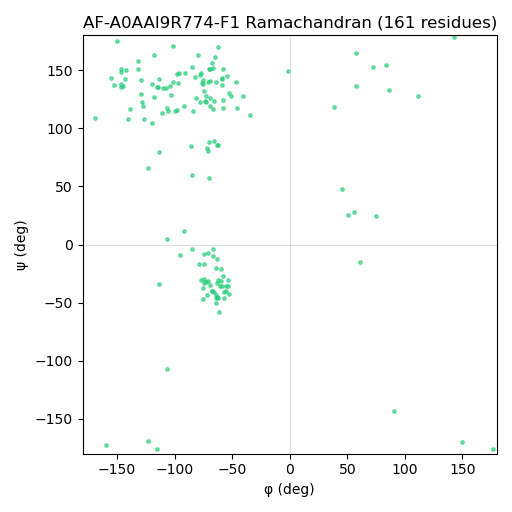06 O O . ARG A 1 89 ? 3.699 -8.318 0.661 1.00 95.56 89 ARG A O 1
ATOM 713 N N . GLN A 1 90 ? 5.734 -9.289 0.794 1.00 94.69 90 GLN A N 1
ATOM 714 C CA . GLN A 1 90 ? 6.104 -9.111 -0.607 1.00 94.69 90 GLN A CA 1
ATOM 715 C C . GLN A 1 90 ? 5.468 -10.217 -1.453 1.00 94.69 90 GLN A C 1
ATOM 717 O O . GLN A 1 90 ? 5.316 -11.359 -1.004 1.00 94.69 90 GLN A O 1
ATOM 722 N N . LEU A 1 91 ? 5.028 -9.841 -2.647 1.00 94.44 91 LEU A N 1
ATOM 723 C CA . LEU A 1 91 ? 4.267 -10.656 -3.578 1.00 94.44 91 LEU A CA 1
ATOM 724 C C . LEU A 1 91 ? 4.676 -10.305 -5.004 1.00 94.44 91 LEU A C 1
ATOM 726 O O . LEU A 1 91 ? 4.730 -9.134 -5.347 1.00 94.44 91 LEU A O 1
ATOM 730 N N . GLU A 1 92 ? 4.857 -11.307 -5.848 1.00 92.38 92 GLU A N 1
ATOM 731 C CA . GLU A 1 92 ? 4.974 -11.112 -7.293 1.00 92.38 92 GLU A CA 1
ATOM 732 C C . GLU A 1 92 ? 3.603 -11.215 -7.976 1.00 92.38 92 GLU A C 1
ATOM 734 O O . GLU A 1 92 ? 2.712 -11.953 -7.514 1.00 92.38 92 GLU A O 1
ATOM 739 N N . TYR A 1 93 ? 3.452 -10.444 -9.056 1.00 90.56 93 TYR A N 1
ATOM 740 C CA . TYR A 1 93 ? 2.335 -10.474 -9.996 1.00 90.56 93 TYR A CA 1
ATOM 741 C C . TYR A 1 93 ? 2.851 -10.639 -11.427 1.00 90.56 93 TYR A C 1
ATOM 743 O O . TYR A 1 93 ? 3.405 -9.703 -12.006 1.00 90.56 93 TYR A O 1
ATOM 751 N N . ASP A 1 94 ? 2.650 -11.821 -11.994 1.00 88.31 94 ASP A N 1
ATOM 752 C CA . ASP A 1 94 ? 2.986 -12.130 -13.380 1.00 88.31 94 ASP A CA 1
ATOM 753 C C . ASP A 1 94 ? 2.054 -11.370 -14.340 1.00 88.31 94 ASP A C 1
ATOM 755 O O . ASP A 1 94 ? 0.827 -11.429 -14.221 1.00 88.31 94 ASP A O 1
ATOM 759 N N . LEU A 1 95 ? 2.636 -10.622 -15.282 1.00 81.25 95 LEU A N 1
ATOM 760 C CA . LEU A 1 95 ? 1.883 -9.818 -16.255 1.00 81.25 95 LEU A CA 1
ATOM 761 C C . LEU A 1 95 ? 1.270 -10.649 -17.389 1.00 81.25 95 LEU A C 1
ATOM 763 O O . LEU A 1 95 ? 0.249 -10.259 -17.956 1.00 81.25 95 LEU A O 1
ATOM 767 N N . ILE A 1 96 ? 1.931 -11.747 -17.749 1.00 81.38 96 ILE A N 1
ATOM 768 C CA . ILE A 1 96 ? 1.634 -12.613 -18.892 1.00 81.38 96 ILE A CA 1
ATOM 769 C C . ILE A 1 96 ? 1.924 -14.050 -18.442 1.00 81.38 96 ILE A C 1
ATOM 771 O O . ILE A 1 96 ? 2.886 -14.275 -17.710 1.00 81.38 96 ILE A O 1
ATOM 775 N N . ASP A 1 97 ? 1.111 -15.010 -18.880 1.00 78.44 97 ASP A N 1
ATOM 776 C CA . ASP A 1 97 ? 1.414 -16.439 -18.748 1.00 78.44 97 ASP A CA 1
ATOM 777 C C . ASP A 1 97 ? 2.314 -16.845 -19.932 1.00 78.44 97 ASP A C 1
ATOM 779 O O . ASP A 1 97 ? 1.919 -16.681 -21.090 1.00 78.44 97 ASP A O 1
ATOM 783 N N . VAL A 1 98 ? 3.560 -17.247 -19.662 1.00 79.25 98 VAL A N 1
ATOM 784 C CA . VAL A 1 98 ? 4.635 -17.329 -20.671 1.00 79.25 98 VAL A CA 1
ATOM 785 C C . VAL A 1 98 ? 5.152 -18.760 -20.798 1.00 79.25 98 VAL A C 1
ATOM 787 O O . VAL A 1 98 ? 5.936 -19.224 -19.975 1.00 79.25 98 VAL A O 1
ATOM 790 N N . GLU A 1 99 ? 4.769 -19.443 -21.880 1.00 78.25 99 GLU A N 1
ATOM 791 C CA . GLU A 1 99 ? 5.294 -20.777 -22.218 1.00 78.25 99 GLU A CA 1
ATOM 792 C C . GLU A 1 99 ? 6.731 -20.731 -22.777 1.00 78.25 99 GLU A C 1
ATOM 794 O O . GLU A 1 99 ? 7.490 -21.686 -22.620 1.00 78.25 99 GLU A O 1
ATOM 799 N N . ILE A 1 100 ? 7.112 -19.631 -23.442 1.00 79.31 100 ILE A N 1
ATOM 800 C CA . ILE A 1 100 ? 8.434 -19.434 -24.060 1.00 79.31 100 ILE A CA 1
ATOM 801 C C . ILE A 1 100 ? 8.889 -17.987 -23.833 1.00 79.31 100 ILE A C 1
ATOM 803 O O . ILE A 1 100 ? 8.374 -17.062 -24.459 1.00 79.31 100 ILE A O 1
ATOM 807 N N . GLY A 1 101 ? 9.872 -17.792 -22.953 1.00 81.12 101 GLY A N 1
ATOM 808 C CA . GLY A 1 101 ? 10.437 -16.483 -22.615 1.00 81.12 101 GLY A CA 1
ATOM 809 C C . GLY A 1 101 ? 10.942 -16.424 -21.171 1.00 81.12 101 GLY A C 1
ATOM 810 O O . GLY A 1 101 ? 11.017 -17.444 -20.491 1.00 81.12 101 GLY A O 1
ATOM 811 N N . GLU A 1 102 ? 11.272 -15.221 -20.707 1.00 82.00 102 GLU A N 1
ATOM 812 C CA . GLU A 1 102 ? 11.561 -14.924 -19.299 1.00 82.00 102 GLU A CA 1
ATOM 813 C C . GLU A 1 102 ? 10.354 -14.194 -18.686 1.00 82.00 102 GLU A C 1
ATOM 815 O O . GLU A 1 102 ? 9.777 -13.313 -19.327 1.00 82.00 102 GLU A O 1
ATOM 820 N N . SER A 1 103 ? 9.936 -14.569 -17.469 1.00 84.25 103 SER A N 1
ATOM 821 C CA . SER A 1 103 ? 8.835 -13.872 -16.784 1.00 84.25 103 SER A CA 1
ATOM 822 C C . SER A 1 103 ? 9.317 -12.533 -16.233 1.00 84.25 103 SER A C 1
ATOM 824 O O . SER A 1 103 ? 10.384 -12.452 -15.625 1.00 84.25 103 SER A O 1
ATOM 826 N N . TRP A 1 104 ? 8.494 -11.495 -16.385 1.00 86.00 104 TRP A N 1
ATOM 827 C CA . TRP A 1 104 ? 8.713 -10.184 -15.777 1.00 86.00 104 TRP A CA 1
ATOM 828 C C . TRP A 1 104 ? 7.626 -9.908 -14.725 1.00 86.00 104 TRP A C 1
ATOM 830 O O . TRP A 1 104 ? 6.651 -9.200 -15.009 1.00 86.00 104 TRP A O 1
ATOM 840 N N . PRO A 1 105 ? 7.742 -10.472 -13.509 1.00 90.06 105 PRO A N 1
ATOM 841 C CA . PRO A 1 105 ? 6.785 -10.212 -12.446 1.00 90.06 105 PRO A CA 1
ATOM 842 C C . PRO A 1 105 ? 6.905 -8.772 -11.931 1.00 90.06 105 PRO A C 1
ATOM 844 O O . PRO A 1 105 ? 8.002 -8.246 -11.736 1.00 90.06 105 PRO A O 1
ATOM 847 N N . ILE A 1 106 ? 5.768 -8.139 -11.641 1.00 92.00 106 ILE A N 1
ATOM 848 C CA . ILE A 1 106 ? 5.738 -6.881 -10.889 1.00 92.00 106 ILE A CA 1
ATOM 849 C C . ILE A 1 106 ? 5.843 -7.201 -9.388 1.00 92.00 106 ILE A C 1
ATOM 851 O O . ILE A 1 106 ? 5.016 -7.968 -8.879 1.00 92.00 106 ILE A O 1
ATOM 855 N N . PRO A 1 107 ? 6.808 -6.615 -8.652 1.00 92.06 107 PRO A N 1
ATOM 856 C CA . PRO A 1 107 ? 6.867 -6.727 -7.202 1.00 92.06 107 PRO A CA 1
ATOM 857 C C . PRO A 1 107 ? 5.796 -5.841 -6.554 1.00 92.06 107 PRO A C 1
ATOM 859 O O . PRO A 1 107 ? 5.674 -4.663 -6.875 1.00 92.06 107 PRO A O 1
ATOM 862 N N . ILE A 1 108 ? 5.046 -6.405 -5.609 1.00 95.25 108 ILE A N 1
ATOM 863 C CA . ILE A 1 108 ? 4.014 -5.722 -4.825 1.00 95.25 108 ILE A CA 1
ATOM 864 C C . ILE A 1 108 ? 4.277 -5.970 -3.337 1.00 95.25 108 ILE A C 1
ATOM 866 O O . ILE A 1 108 ? 4.290 -7.111 -2.866 1.00 95.25 108 ILE A O 1
ATOM 870 N N . THR A 1 109 ? 4.444 -4.902 -2.564 1.00 96.19 109 THR A N 1
ATOM 871 C CA . THR A 1 109 ? 4.604 -4.948 -1.108 1.00 96.19 109 THR A CA 1
ATOM 872 C C . THR A 1 109 ? 3.280 -4.617 -0.435 1.00 96.19 109 THR A C 1
ATOM 874 O O . THR A 1 109 ? 2.782 -3.495 -0.509 1.00 96.19 109 THR A O 1
ATOM 877 N N . VAL A 1 110 ? 2.697 -5.587 0.274 1.00 97.25 110 VAL A N 1
ATOM 878 C CA . VAL A 1 110 ? 1.481 -5.362 1.062 1.00 97.25 110 VAL A CA 1
ATOM 879 C C . VAL A 1 110 ? 1.819 -5.320 2.546 1.00 97.25 110 VAL A C 1
ATOM 881 O O . VAL A 1 110 ? 2.202 -6.328 3.139 1.00 97.25 110 VAL A O 1
ATOM 884 N N . VAL A 1 111 ? 1.621 -4.156 3.160 1.00 97.50 111 VAL A N 1
ATOM 885 C CA . VAL A 1 111 ? 1.717 -3.954 4.607 1.00 97.50 111 VAL A CA 1
ATOM 886 C C . VAL A 1 111 ? 0.313 -4.001 5.196 1.00 97.50 111 VAL A C 1
ATOM 888 O O . VAL A 1 111 ? -0.521 -3.145 4.897 1.00 97.50 111 VAL A O 1
ATOM 891 N N . HIS A 1 112 ? 0.024 -4.982 6.047 1.00 97.50 112 HIS A N 1
ATOM 892 C CA . HIS A 1 112 ? -1.278 -5.122 6.692 1.00 97.50 112 HIS A CA 1
ATOM 893 C C . HIS A 1 112 ? -1.174 -4.840 8.191 1.00 97.50 112 HIS A C 1
ATOM 895 O O . HIS A 1 112 ? -0.558 -5.595 8.937 1.00 97.50 112 HIS A O 1
ATOM 901 N N . GLY A 1 113 ? -1.807 -3.750 8.632 1.00 96.56 113 GLY A N 1
ATOM 902 C CA . GLY A 1 113 ? -1.793 -3.320 10.027 1.00 96.56 113 GLY A CA 1
ATOM 903 C C . GLY A 1 113 ? -2.570 -4.256 10.956 1.00 96.56 113 GLY A C 1
ATOM 904 O O . GLY A 1 113 ? -3.549 -4.883 10.546 1.00 96.56 113 GLY A O 1
ATOM 905 N N . ALA A 1 114 ? -2.168 -4.324 12.224 1.00 95.81 114 ALA A N 1
ATOM 906 C CA . ALA A 1 114 ? -2.831 -5.130 13.252 1.00 95.81 114 ALA A CA 1
ATOM 907 C C . ALA A 1 114 ? -4.208 -4.581 13.681 1.00 95.81 114 ALA A C 1
ATOM 909 O O . ALA A 1 114 ? -4.933 -5.237 14.430 1.00 95.81 114 ALA A O 1
ATOM 910 N N . ARG A 1 115 ? -4.601 -3.385 13.217 1.00 94.00 115 ARG A N 1
ATOM 911 C CA . ARG A 1 115 ? -5.898 -2.753 13.519 1.00 94.00 115 ARG A CA 1
ATOM 912 C C . ARG A 1 115 ? -6.773 -2.633 12.257 1.00 94.00 115 ARG A C 1
ATOM 914 O O . ARG A 1 115 ? -6.244 -2.298 11.198 1.00 94.00 115 ARG A O 1
ATOM 921 N N . PRO A 1 116 ? -8.107 -2.824 12.337 1.00 93.81 116 PRO A N 1
ATOM 922 C CA . PRO A 1 116 ? -9.023 -2.516 11.233 1.00 93.81 116 PRO A CA 1
ATOM 923 C C . PRO A 1 116 ? -8.885 -1.069 10.736 1.00 93.81 116 PRO A C 1
ATOM 925 O O . PRO A 1 116 ? -8.630 -0.159 11.525 1.00 93.81 116 PRO A O 1
ATOM 928 N N . GLY A 1 117 ? -9.058 -0.853 9.430 1.00 93.19 117 GLY A N 1
ATOM 929 C CA . GLY A 1 117 ? -8.862 0.451 8.793 1.00 93.19 117 GLY A CA 1
ATOM 930 C C . GLY A 1 117 ? -9.034 0.413 7.267 1.00 93.19 117 GLY A C 1
ATOM 931 O O . GLY A 1 117 ? -9.394 -0.634 6.719 1.00 93.19 117 GLY A O 1
ATOM 932 N N . PRO A 1 118 ? -8.795 1.542 6.575 1.00 94.12 118 PRO A N 1
ATOM 933 C CA . PRO A 1 118 ? -8.891 1.636 5.119 1.00 94.12 118 PRO A CA 1
ATOM 934 C C . PRO A 1 118 ? -7.850 0.766 4.403 1.00 94.12 118 PRO A C 1
ATOM 936 O O . PRO A 1 118 ? -6.828 0.391 4.973 1.00 94.12 118 PRO A O 1
ATOM 939 N N . VAL A 1 119 ? -8.098 0.477 3.125 1.00 95.75 119 VAL A N 1
ATOM 940 C CA . VAL A 1 119 ? -7.098 -0.101 2.219 1.00 95.75 119 VAL A CA 1
ATOM 941 C C . VAL A 1 119 ? -6.662 0.999 1.262 1.00 95.75 119 VAL A C 1
ATOM 943 O O . VAL A 1 119 ? -7.484 1.503 0.501 1.00 95.75 119 VAL A O 1
ATOM 946 N N . VAL A 1 120 ? -5.383 1.356 1.305 1.00 97.00 120 VAL A N 1
ATOM 947 C CA . VAL A 1 120 ? -4.733 2.257 0.350 1.00 97.00 120 VAL A CA 1
ATOM 948 C C . VAL A 1 120 ? -3.945 1.403 -0.640 1.00 97.00 120 VAL A C 1
ATOM 950 O O . VAL A 1 120 ? -3.352 0.389 -0.273 1.00 97.00 120 VAL A O 1
ATOM 953 N N . THR A 1 121 ? -3.965 1.772 -1.914 1.00 97.00 121 THR A N 1
ATOM 954 C CA . THR A 1 121 ? -3.114 1.180 -2.952 1.00 97.00 121 THR A CA 1
ATOM 955 C C . THR A 1 121 ? -2.411 2.331 -3.649 1.00 97.00 121 THR A C 1
ATOM 957 O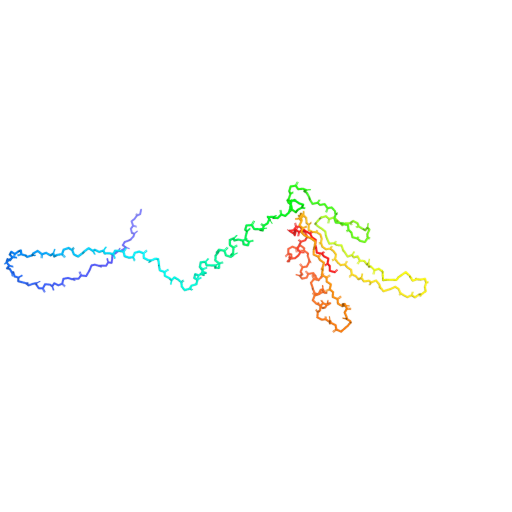 O . THR A 1 121 ? -3.073 3.232 -4.158 1.00 97.00 121 THR A O 1
ATOM 960 N N . LEU A 1 122 ? -1.086 2.330 -3.581 1.00 96.69 122 LEU A N 1
ATOM 961 C CA . LEU A 1 122 ? -0.211 3.267 -4.269 1.00 96.69 122 LEU A CA 1
ATOM 962 C C . LEU A 1 122 ? 0.248 2.608 -5.573 1.00 96.69 122 LEU A C 1
ATOM 964 O O . LEU A 1 122 ? 0.355 1.388 -5.628 1.00 96.69 122 LEU A O 1
ATOM 968 N N . LEU A 1 123 ? 0.463 3.399 -6.623 1.00 95.19 123 LEU A N 1
ATOM 969 C CA . LEU A 1 123 ? 0.886 2.924 -7.943 1.00 95.19 123 LEU A CA 1
ATOM 970 C C . LEU A 1 123 ? 1.873 3.927 -8.554 1.00 95.19 123 LEU A C 1
ATOM 972 O O . LEU A 1 123 ? 1.796 5.126 -8.286 1.00 95.19 123 LEU A O 1
ATOM 976 N N . GLY A 1 124 ? 2.783 3.432 -9.389 1.00 94.00 124 GLY A N 1
ATOM 977 C CA . GLY A 1 124 ? 3.760 4.211 -10.152 1.00 94.00 124 GLY A CA 1
ATOM 978 C C . GLY A 1 124 ? 4.101 3.494 -11.462 1.00 94.00 124 GLY A C 1
ATOM 979 O O . GLY A 1 124 ? 3.618 2.390 -11.690 1.00 94.00 124 GLY A O 1
ATOM 980 N N . ALA A 1 125 ? 4.912 4.118 -12.324 1.00 93.25 125 ALA A N 1
ATOM 981 C CA . ALA A 1 125 ? 5.290 3.582 -13.644 1.00 93.25 125 ALA A CA 1
ATOM 982 C C . ALA A 1 125 ? 4.099 3.247 -14.569 1.00 93.25 125 ALA A C 1
ATOM 984 O O . ALA A 1 125 ? 4.227 2.405 -15.453 1.00 93.25 125 ALA A O 1
ATOM 985 N N . ILE A 1 126 ? 2.958 3.935 -14.415 1.00 94.12 126 ILE A N 1
ATOM 986 C CA . ILE A 1 126 ? 1.827 3.829 -15.359 1.00 94.12 126 ILE A CA 1
ATOM 987 C C . ILE A 1 126 ? 2.291 4.223 -16.774 1.00 94.12 126 ILE A C 1
ATOM 989 O O . ILE A 1 126 ? 1.911 3.587 -17.755 1.00 94.12 126 ILE A O 1
ATOM 993 N N . HIS A 1 127 ? 3.191 5.207 -16.862 1.00 94.44 127 HIS A N 1
ATOM 994 C CA . HIS A 1 127 ? 3.993 5.495 -18.047 1.00 94.44 127 HIS A CA 1
ATOM 995 C C . HIS A 1 127 ? 5.486 5.366 -17.703 1.00 94.44 127 HIS A C 1
ATOM 997 O O . HIS A 1 127 ? 5.935 5.826 -16.650 1.00 94.44 127 HIS A O 1
ATOM 1003 N N . GLY A 1 128 ? 6.273 4.756 -18.596 1.00 93.31 128 GLY A N 1
ATOM 1004 C CA . GLY A 1 128 ? 7.683 4.412 -18.344 1.00 93.31 128 GLY A CA 1
ATOM 1005 C C . GLY A 1 128 ? 8.648 5.598 -18.188 1.00 93.31 128 GLY A C 1
ATOM 1006 O O . GLY A 1 128 ? 9.789 5.406 -17.782 1.00 93.31 128 GLY A O 1
ATOM 1007 N N . ASN A 1 129 ? 8.206 6.822 -18.485 1.00 96.25 129 ASN A N 1
ATOM 1008 C CA . ASN A 1 129 ? 8.957 8.065 -18.293 1.00 96.25 129 ASN A CA 1
ATOM 1009 C C . ASN A 1 129 ? 8.638 8.788 -16.965 1.00 96.25 129 ASN A C 1
ATOM 1011 O O . ASN A 1 129 ? 9.347 9.726 -16.601 1.00 96.25 129 ASN A O 1
ATOM 1015 N N . GLU A 1 130 ? 7.617 8.368 -16.209 1.00 96.38 130 GLU A N 1
ATOM 1016 C CA . GLU A 1 130 ? 7.216 8.995 -14.936 1.00 96.38 130 GLU A CA 1
ATOM 1017 C C . GLU A 1 130 ? 8.030 8.468 -13.737 1.00 96.38 130 GLU A C 1
ATOM 1019 O O . GLU A 1 130 ? 7.494 7.912 -12.778 1.00 96.38 130 GLU A O 1
ATOM 1024 N N . LEU A 1 131 ? 9.354 8.648 -13.776 1.00 95.06 131 LEU A N 1
ATOM 1025 C CA . LEU A 1 131 ? 10.302 8.011 -12.844 1.00 95.06 131 LEU A CA 1
ATOM 1026 C C . LEU A 1 131 ? 10.144 8.420 -11.362 1.00 95.06 131 LEU A C 1
ATOM 1028 O O . LEU A 1 131 ? 10.582 7.690 -10.472 1.00 95.06 131 LEU A O 1
ATOM 1032 N N . VAL A 1 132 ? 9.507 9.561 -11.075 1.00 97.00 132 VAL A N 1
ATOM 1033 C CA . VAL A 1 132 ? 9.358 10.099 -9.707 1.00 97.00 132 VAL A CA 1
ATOM 1034 C C . VAL A 1 132 ? 8.479 9.203 -8.827 1.00 97.00 132 VAL A C 1
ATOM 1036 O O . VAL A 1 132 ? 8.819 8.967 -7.669 1.00 97.00 132 VAL A O 1
ATOM 1039 N N . GLY A 1 133 ? 7.378 8.673 -9.371 1.00 96.44 133 GLY A N 1
ATOM 1040 C CA . GLY A 1 133 ? 6.471 7.778 -8.643 1.00 96.44 133 GLY A CA 1
ATOM 1041 C C . GLY A 1 133 ? 7.165 6.485 -8.191 1.00 96.44 133 GLY A C 1
ATOM 1042 O O . GLY A 1 133 ? 7.249 6.242 -6.988 1.00 96.44 133 GLY A O 1
ATOM 1043 N N . PRO A 1 134 ? 7.729 5.684 -9.116 1.00 95.25 134 PRO A N 1
ATOM 1044 C CA . PRO A 1 134 ? 8.497 4.480 -8.801 1.00 95.25 134 PRO A CA 1
ATOM 1045 C C . PRO A 1 134 ? 9.629 4.719 -7.810 1.00 95.25 134 PRO A C 1
ATOM 1047 O O . PRO A 1 134 ? 9.787 3.932 -6.881 1.00 95.25 134 PRO A O 1
ATOM 1050 N N . LEU A 1 135 ? 10.386 5.811 -7.957 1.00 95.69 135 LEU A N 1
ATOM 1051 C CA . LEU A 1 135 ? 11.478 6.138 -7.042 1.00 95.69 135 LEU A CA 1
ATOM 1052 C C . LEU A 1 135 ? 10.961 6.386 -5.615 1.00 95.69 135 LEU A C 1
ATOM 1054 O O . LEU A 1 135 ? 11.507 5.839 -4.655 1.00 95.69 135 LEU A O 1
ATOM 1058 N N . ALA A 1 136 ? 9.873 7.150 -5.477 1.00 96.12 136 ALA A N 1
ATOM 1059 C CA . ALA A 1 136 ? 9.241 7.407 -4.186 1.00 96.12 136 ALA A CA 1
ATOM 1060 C C . ALA A 1 136 ? 8.675 6.124 -3.551 1.00 96.12 136 ALA A C 1
ATOM 1062 O O . ALA A 1 136 ? 8.892 5.888 -2.365 1.00 96.12 136 ALA A O 1
ATOM 1063 N N . LEU A 1 137 ? 8.004 5.269 -4.331 1.00 95.69 137 LEU A N 1
ATOM 1064 C CA . LEU A 1 137 ? 7.445 3.998 -3.852 1.00 95.69 137 LEU A CA 1
ATOM 1065 C C . LEU A 1 137 ? 8.525 2.960 -3.504 1.00 95.69 137 LEU A C 1
ATOM 1067 O O . LEU A 1 137 ? 8.380 2.231 -2.523 1.00 95.69 137 LEU A O 1
ATOM 1071 N N . THR A 1 138 ? 9.641 2.942 -4.237 1.00 93.88 138 THR A N 1
ATOM 1072 C CA . THR A 1 138 ? 10.822 2.117 -3.924 1.00 93.88 138 THR A CA 1
ATOM 1073 C C . THR A 1 138 ? 11.444 2.548 -2.595 1.00 93.88 138 THR A C 1
ATOM 1075 O O . THR A 1 138 ? 11.708 1.711 -1.735 1.00 93.88 138 THR A O 1
ATOM 1078 N N . TYR A 1 139 ? 11.622 3.857 -2.380 1.00 94.69 139 TYR A N 1
ATOM 1079 C CA . TYR A 1 139 ? 12.168 4.389 -1.127 1.00 94.69 139 TYR A CA 1
ATOM 1080 C C . TYR A 1 139 ? 11.214 4.170 0.061 1.00 94.69 139 TYR A C 1
ATOM 1082 O O . TYR A 1 139 ? 11.659 3.774 1.139 1.00 94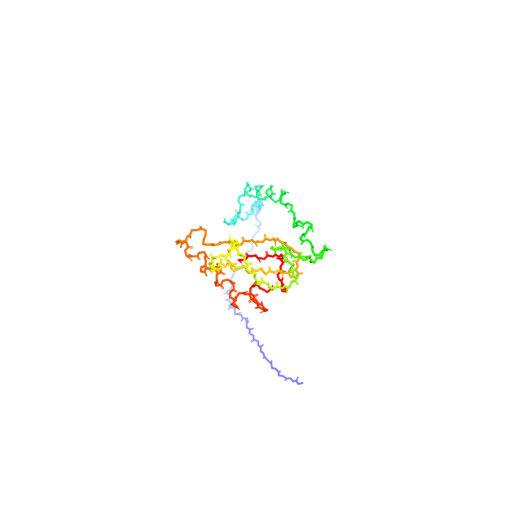.69 139 TYR A O 1
ATOM 1090 N N . LEU A 1 140 ? 9.903 4.338 -0.154 1.00 94.81 140 LEU A N 1
ATOM 1091 C CA . LEU A 1 140 ? 8.846 4.053 0.824 1.00 94.81 140 LEU A CA 1
ATOM 1092 C C . LEU A 1 140 ? 8.777 2.566 1.206 1.00 94.81 140 LEU A C 1
ATOM 1094 O O . LEU A 1 140 ? 8.479 2.249 2.353 1.00 94.81 140 LEU A O 1
ATOM 1098 N N . SER A 1 141 ? 9.086 1.666 0.268 1.00 92.69 141 SER A N 1
ATOM 1099 C CA . SER A 1 141 ? 9.160 0.217 0.509 1.00 92.69 141 SER A CA 1
ATOM 1100 C C . SER A 1 141 ? 10.412 -0.214 1.290 1.00 92.69 141 SER A C 1
ATOM 1102 O O . SER A 1 141 ? 10.530 -1.377 1.672 1.00 92.69 141 SER A O 1
ATOM 1104 N N . GLY A 1 142 ? 11.363 0.699 1.515 1.00 91.50 142 GLY A N 1
ATOM 1105 C CA . GLY A 1 142 ? 12.628 0.414 2.184 1.00 91.50 142 GLY A CA 1
ATOM 1106 C C . GLY A 1 142 ? 12.546 0.352 3.721 1.00 91.50 142 GLY A C 1
ATOM 1107 O O . GLY A 1 142 ? 11.632 0.915 4.335 1.00 91.50 142 GLY A O 1
ATOM 1108 N N . PRO A 1 143 ? 13.570 -0.235 4.378 1.00 92.12 143 PRO A N 1
ATOM 1109 C CA . PRO A 1 143 ? 13.632 -0.418 5.838 1.00 92.12 143 PRO A CA 1
ATOM 1110 C C . PRO A 1 143 ? 13.742 0.893 6.644 1.00 92.12 143 PRO A C 1
ATOM 1112 O O . PRO A 1 143 ? 13.728 0.882 7.875 1.00 92.12 143 PRO A O 1
ATOM 1115 N N . ASN A 1 144 ? 13.849 2.036 5.960 1.00 93.44 144 ASN A N 1
ATOM 1116 C CA . ASN A 1 144 ? 13.792 3.364 6.568 1.00 93.44 144 ASN A CA 1
ATOM 1117 C C . ASN A 1 144 ? 12.365 3.727 7.023 1.00 93.44 144 ASN A C 1
ATOM 1119 O O . ASN A 1 144 ? 12.207 4.426 8.022 1.00 93.44 144 ASN A O 1
ATOM 1123 N N . PHE A 1 145 ? 11.337 3.247 6.309 1.00 95.00 145 PHE A N 1
ATOM 1124 C CA . PHE A 1 145 ? 9.929 3.567 6.577 1.00 95.00 145 PHE A CA 1
ATOM 1125 C C . PHE A 1 145 ? 9.114 2.368 7.045 1.00 95.00 145 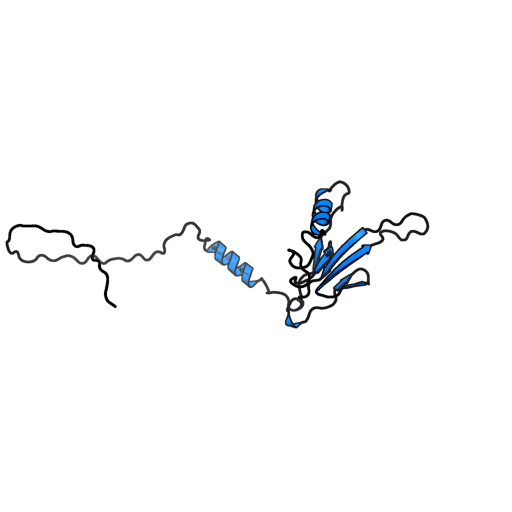PHE A C 1
ATOM 1127 O O . PHE A 1 145 ? 8.218 2.560 7.862 1.00 95.00 145 PHE A O 1
ATOM 1134 N N . ILE A 1 146 ? 9.409 1.160 6.560 1.00 95.31 146 ILE A N 1
ATOM 1135 C CA . ILE A 1 146 ? 8.672 -0.060 6.906 1.00 95.31 146 ILE A CA 1
ATOM 1136 C C . ILE A 1 146 ? 9.472 -0.890 7.914 1.00 95.31 146 ILE A C 1
ATOM 1138 O O . ILE A 1 146 ? 10.635 -1.209 7.674 1.00 95.31 146 ILE A O 1
ATOM 1142 N N . GLY A 1 147 ? 8.831 -1.271 9.021 1.00 92.50 147 GLY A N 1
ATOM 1143 C CA . GLY A 1 147 ? 9.411 -2.132 10.056 1.00 92.50 147 GLY A CA 1
ATOM 1144 C C . GLY A 1 147 ? 8.999 -1.738 11.475 1.00 92.50 147 GLY A C 1
ATOM 1145 O O . GLY A 1 147 ? 8.291 -0.754 11.674 1.00 92.50 147 GLY A O 1
ATOM 1146 N N . GLU A 1 148 ? 9.474 -2.504 12.455 1.00 92.81 148 GLU A N 1
ATOM 1147 C CA . GLU A 1 148 ? 9.306 -2.214 13.884 1.00 92.81 148 GLU A CA 1
ATOM 1148 C C . GLU A 1 148 ? 9.920 -0.845 14.244 1.00 92.81 148 GLU A C 1
ATOM 1150 O O . GLU A 1 148 ? 10.976 -0.464 13.725 1.00 92.81 148 GLU A O 1
ATOM 1155 N N . ASP A 1 149 ? 9.207 -0.072 15.070 1.00 93.19 149 ASP A N 1
ATOM 1156 C CA . ASP A 1 149 ? 9.504 1.329 15.417 1.00 93.19 149 ASP A CA 1
ATOM 1157 C C . ASP A 1 149 ? 9.750 2.276 14.214 1.00 93.19 149 ASP A C 1
ATOM 1159 O O . ASP A 1 149 ? 10.417 3.309 14.338 1.00 93.19 149 ASP A O 1
ATOM 1163 N N . LYS A 1 150 ? 9.206 1.961 13.027 1.00 94.44 150 LYS A N 1
ATOM 1164 C CA . LYS A 1 150 ? 9.231 2.848 11.847 1.00 94.44 150 LYS A CA 1
ATOM 1165 C C . LYS A 1 150 ? 7.903 3.578 11.635 1.00 94.44 150 LYS A C 1
ATOM 1167 O O . LYS A 1 150 ? 6.881 3.279 12.248 1.00 94.44 150 LYS A O 1
ATOM 1172 N N . ALA A 1 151 ? 7.911 4.536 10.705 1.00 93.69 151 ALA A N 1
ATOM 1173 C CA . ALA A 1 151 ? 6.724 5.299 10.307 1.00 93.69 151 ALA A CA 1
ATOM 1174 C C . ALA A 1 151 ? 5.569 4.413 9.790 1.00 93.69 151 ALA A C 1
ATOM 1176 O O . ALA A 1 151 ? 4.402 4.791 9.899 1.00 93.69 151 ALA A O 1
ATOM 1177 N N . ILE A 1 152 ? 5.895 3.239 9.244 1.00 95.69 152 ILE A N 1
ATOM 1178 C CA . ILE A 1 152 ? 4.972 2.201 8.781 1.00 95.69 152 ILE A CA 1
ATOM 1179 C C . ILE A 1 152 ? 5.305 0.886 9.511 1.00 95.69 152 ILE A C 1
ATOM 1181 O O . ILE A 1 152 ? 5.745 -0.102 8.918 1.00 95.69 152 ILE A O 1
ATOM 1185 N N . ASP A 1 153 ? 5.089 0.883 10.826 1.00 95.94 153 ASP A N 1
ATOM 1186 C CA . ASP A 1 153 ? 5.060 -0.334 11.641 1.00 95.94 153 ASP A CA 1
ATOM 1187 C C . ASP A 1 153 ? 3.718 -1.088 11.473 1.00 95.94 153 ASP A C 1
ATOM 1189 O O . ASP A 1 153 ? 2.653 -0.528 11.768 1.00 95.94 153 ASP A O 1
ATOM 1193 N N . PRO A 1 154 ? 3.717 -2.369 11.047 1.00 96.06 154 PRO A N 1
ATOM 1194 C CA . PRO A 1 154 ? 2.509 -3.188 10.972 1.00 96.06 154 PRO A CA 1
ATOM 1195 C C . PRO A 1 154 ? 1.782 -3.379 12.310 1.00 96.06 154 PRO A C 1
ATOM 1197 O O . PRO A 1 154 ? 0.555 -3.510 12.302 1.00 96.06 154 PRO A O 1
ATOM 1200 N N . ALA A 1 155 ? 2.480 -3.410 13.449 1.00 95.44 155 ALA A N 1
ATOM 1201 C CA . ALA A 1 155 ? 1.847 -3.616 14.752 1.00 95.44 155 ALA A CA 1
ATOM 1202 C C . ALA A 1 155 ? 1.042 -2.375 15.186 1.00 95.44 155 ALA A C 1
ATOM 1204 O O . ALA A 1 155 ? -0.119 -2.481 15.593 1.00 95.44 155 ALA A O 1
ATOM 1205 N N . ALA A 1 156 ? 1.605 -1.180 15.010 1.00 93.81 156 ALA A N 1
ATOM 1206 C CA . ALA A 1 156 ? 0.940 0.086 15.271 1.00 93.81 156 ALA A CA 1
ATOM 1207 C C . ALA A 1 156 ? -0.110 0.454 14.209 1.00 93.81 156 ALA A C 1
ATOM 1209 O O . ALA A 1 156 ? -1.108 1.094 14.557 1.00 93.81 156 ALA A O 1
ATOM 1210 N N . MET A 1 157 ? 0.066 0.098 12.931 1.00 94.75 157 MET A N 1
ATOM 1211 C CA . MET A 1 157 ? -0.769 0.592 11.823 1.00 94.75 157 MET A CA 1
ATOM 1212 C C . MET A 1 157 ? -2.237 0.113 11.865 1.00 94.75 157 MET A C 1
ATOM 1214 O O . MET A 1 157 ? -2.575 -0.969 12.350 1.00 94.75 157 MET A O 1
ATOM 1218 N N . ALA A 1 158 ? -3.136 0.932 11.304 1.00 94.25 158 ALA A N 1
ATOM 1219 C CA . ALA A 1 158 ? -4.515 0.558 10.996 1.00 94.25 158 ALA A CA 1
ATOM 1220 C C . ALA A 1 158 ? -4.751 0.450 9.486 1.00 94.25 158 ALA A C 1
ATOM 1222 O O . ALA A 1 158 ? -4.390 1.356 8.740 1.00 94.25 158 ALA A O 1
ATOM 1223 N N . GLY A 1 159 ? -5.421 -0.620 9.057 1.00 95.06 159 GLY A N 1
ATOM 1224 C CA . GLY A 1 159 ? -5.782 -0.853 7.661 1.00 95.06 159 GLY A CA 1
ATOM 1225 C C . GLY A 1 159 ? -4.739 -1.648 6.873 1.00 95.06 159 GLY A C 1
ATOM 1226 O O . GLY A 1 159 ? -4.145 -2.612 7.367 1.00 95.06 159 GLY A O 1
ATOM 1227 N N . THR A 1 160 ? -4.561 -1.298 5.604 1.00 97.12 160 THR A N 1
ATOM 1228 C CA . THR A 1 160 ? -3.605 -1.947 4.699 1.00 97.12 160 THR A CA 1
ATOM 1229 C C . THR A 1 160 ? -3.046 -0.929 3.715 1.00 97.12 160 THR A C 1
ATOM 1231 O O . THR A 1 160 ? -3.817 -0.178 3.120 1.00 97.12 160 THR A O 1
ATOM 1234 N N . ILE A 1 161 ? -1.735 -0.947 3.495 1.00 97.50 161 ILE A N 1
ATOM 1235 C CA . ILE A 1 161 ? -1.081 -0.262 2.377 1.00 97.50 161 ILE A CA 1
ATOM 1236 C C . ILE A 1 161 ? -0.640 -1.337 1.383 1.00 97.50 161 ILE A C 1
ATOM 1238 O O . ILE A 1 161 ? -0.098 -2.368 1.778 1.00 97.50 161 ILE A O 1
ATOM 1242 N N . ARG A 1 162 ? -0.891 -1.105 0.098 1.00 97.12 162 ARG A N 1
ATOM 1243 C CA . ARG A 1 162 ? -0.271 -1.832 -1.011 1.00 97.12 162 ARG A CA 1
ATOM 1244 C C . ARG A 1 162 ? 0.598 -0.850 -1.787 1.00 97.12 162 ARG A C 1
ATOM 1246 O O . ARG A 1 162 ? 0.139 0.270 -2.027 1.00 97.12 162 ARG A O 1
ATOM 1253 N N . ILE A 1 163 ? 1.800 -1.279 -2.140 1.00 95.81 163 ILE A N 1
ATOM 1254 C CA . ILE A 1 163 ? 2.787 -0.567 -2.956 1.00 95.81 163 ILE A CA 1
ATOM 1255 C C . ILE A 1 163 ? 3.164 -1.495 -4.103 1.00 95.81 163 ILE A C 1
ATOM 1257 O O . ILE A 1 163 ? 3.455 -2.665 -3.770 1.00 95.81 163 ILE A O 1
#

Radius of gyration: 36.2 Å; Cα contacts (8 Å, |Δi|>4): 187; chains: 1; bounding box: 44×95×88 Å

Solvent-accessible surface area (backbone atoms only — not comparable to full-atom values): 10683 Å² total; per-residue (Å²): 137,82,91,80,89,88,89,85,85,86,80,83,88,80,83,88,82,91,88,87,89,80,86,86,80,88,79,81,83,76,79,80,79,77,77,81,68,77,81,83,59,88,85,61,79,54,67,71,62,47,56,52,51,50,59,55,50,74,70,55,77,68,86,55,71,88,38,33,74,88,74,51,61,66,68,49,75,56,94,94,43,78,42,55,54,41,32,75,46,80,43,78,44,72,82,66,91,72,95,78,80,80,88,70,56,46,78,32,44,34,40,24,15,41,34,32,41,62,76,49,75,57,85,53,54,90,48,91,82,49,58,67,45,42,51,52,53,53,55,54,70,29,80,81,30,38,39,85,97,32,90,47,17,28,68,80,32,60,14,31,44,34,67